Protein AF-A0A0G4LSA1-F1 (afdb_monomer_lite)

Secondary structure (DSSP, 8-state):
-HHHHHHHHHHHHHHHHHHTTSS-GGGGHHHHHHHHHHHHHHHHHHHHHHHHHH-PPPHHHHHHHTT--S------THHHHHHHHHHHHHTT----PPSSSSS--TT-S---

InterPro domains:
  IPR002938 FAD-binding domain [PF01494] (1-45)
  IPR036188 FAD/NAD(P)-binding domain superfamily [G3DSA:3.50.50.60] (1-51)
  IPR036188 FAD/NAD(P)-binding domain superfamily [SSF51905] (1-60)
  IPR038220 Phenol hydroxylase, C-terminal TRX-fold domain superfamily [G3DSA:3.40.30.20] (76-112)
  IPR050641 Rifampicin monooxygenase-like [PTHR43004] (1-106)

pLDDT: mean 82.36, std 16.43, range [44.91, 98.62]

Structure (mmCIF, N/CA/C/O backbone):
data_AF-A0A0G4LSA1-F1
#
_entry.id   AF-A0A0G4LSA1-F1
#
loop_
_atom_site.group_PDB
_atom_site.id
_atom_site.type_symbol
_atom_site.label_atom_id
_atom_site.label_alt_id
_atom_site.label_comp_id
_atom_site.label_asym_id
_atom_site.label_entity_id
_atom_site.label_seq_id
_atom_site.pdbx_PDB_ins_code
_atom_site.Cartn_x
_atom_site.Cartn_y
_atom_site.Cartn_z
_atom_site.occupancy
_atom_site.B_iso_or_equiv
_atom_site.auth_seq_id
_atom_site.auth_comp_id
_atom_site.auth_asym_id
_atom_site.auth_atom_id
_atom_site.pdbx_PDB_model_num
ATOM 1 N N . MET A 1 1 ? 14.167 -7.715 -1.451 1.00 82.44 1 MET A N 1
ATOM 2 C CA . MET A 1 1 ? 14.458 -7.760 0.005 1.00 82.44 1 MET A CA 1
ATOM 3 C C . MET A 1 1 ? 13.841 -6.573 0.745 1.00 82.44 1 MET A C 1
ATOM 5 O O . MET A 1 1 ? 13.034 -6.808 1.630 1.00 82.44 1 MET A O 1
ATOM 9 N N . ASN A 1 2 ? 14.142 -5.323 0.367 1.00 90.62 2 ASN A N 1
ATOM 10 C CA . ASN A 1 2 ? 13.629 -4.121 1.053 1.00 90.62 2 ASN A CA 1
ATOM 11 C C . ASN A 1 2 ? 12.093 -4.075 1.162 1.00 90.62 2 ASN A C 1
ATOM 13 O O . ASN A 1 2 ? 11.562 -3.840 2.242 1.00 90.62 2 ASN A O 1
ATOM 17 N N . THR A 1 3 ? 11.375 -4.390 0.079 1.00 90.81 3 THR A N 1
ATOM 18 C CA . THR A 1 3 ? 9.900 -4.401 0.051 1.00 90.81 3 THR A CA 1
ATOM 19 C C . THR A 1 3 ? 9.292 -5.337 1.095 1.00 90.81 3 THR A C 1
ATOM 21 O O . THR A 1 3 ? 8.355 -4.945 1.778 1.00 90.81 3 THR A O 1
ATOM 24 N N . ALA A 1 4 ? 9.876 -6.523 1.294 1.00 92.69 4 ALA A N 1
ATOM 25 C CA . ALA A 1 4 ? 9.382 -7.498 2.264 1.00 92.69 4 ALA A CA 1
ATOM 26 C C . ALA A 1 4 ? 9.521 -6.999 3.713 1.00 92.69 4 ALA A C 1
ATOM 28 O O . ALA A 1 4 ? 8.623 -7.20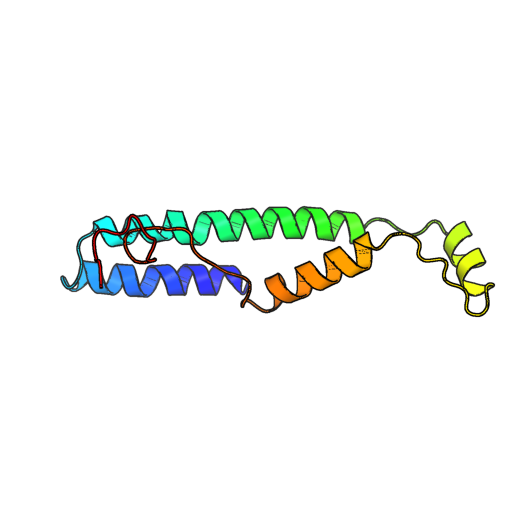2 4.527 1.00 92.69 4 ALA A O 1
ATOM 29 N N . PHE A 1 5 ? 10.614 -6.295 4.036 1.00 95.31 5 PHE A N 1
ATOM 30 C CA . PHE A 1 5 ? 10.757 -5.652 5.346 1.00 95.31 5 PHE A CA 1
ATOM 31 C C . PHE A 1 5 ? 9.714 -4.550 5.554 1.00 95.31 5 PHE A C 1
ATOM 33 O O . PHE A 1 5 ? 9.153 -4.440 6.642 1.00 95.31 5 PHE A O 1
ATOM 40 N N . LEU A 1 6 ? 9.407 -3.770 4.514 1.00 94.62 6 LEU A N 1
ATOM 41 C CA . LEU A 1 6 ? 8.369 -2.739 4.577 1.00 94.62 6 LEU A CA 1
ATOM 42 C C . LEU A 1 6 ? 6.957 -3.335 4.696 1.00 94.62 6 LEU A C 1
ATOM 44 O O . LEU A 1 6 ? 6.117 -2.753 5.381 1.00 94.62 6 LEU A O 1
ATOM 48 N N . ASP A 1 7 ? 6.700 -4.500 4.098 1.00 96.50 7 ASP A N 1
ATOM 49 C CA . ASP A 1 7 ? 5.439 -5.232 4.275 1.00 96.50 7 ASP A CA 1
ATOM 50 C C . ASP A 1 7 ? 5.274 -5.698 5.724 1.00 96.50 7 ASP A C 1
ATOM 52 O O . ASP A 1 7 ? 4.234 -5.454 6.339 1.00 96.50 7 ASP A O 1
ATOM 56 N N . ALA A 1 8 ? 6.320 -6.308 6.290 1.00 97.50 8 ALA A N 1
ATOM 57 C CA . ALA A 1 8 ? 6.328 -6.737 7.684 1.00 97.50 8 ALA A CA 1
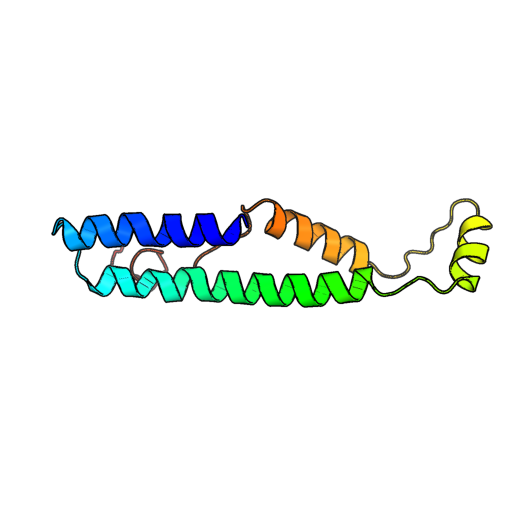ATOM 58 C C . ALA A 1 8 ? 6.153 -5.546 8.638 1.00 97.50 8 ALA A C 1
ATOM 60 O O . ALA A 1 8 ? 5.319 -5.605 9.540 1.00 97.50 8 ALA A O 1
ATOM 61 N N . GLN A 1 9 ? 6.875 -4.444 8.406 1.00 97.19 9 GLN A N 1
ATOM 62 C CA . GLN A 1 9 ? 6.748 -3.228 9.209 1.00 97.19 9 GLN A CA 1
ATOM 63 C C . GLN A 1 9 ? 5.331 -2.648 9.127 1.00 97.19 9 GLN A C 1
ATOM 65 O O . GLN A 1 9 ? 4.789 -2.265 10.161 1.00 97.19 9 GLN A O 1
ATOM 70 N N . ASN A 1 10 ? 4.711 -2.605 7.939 1.00 97.75 10 ASN A N 1
ATOM 71 C CA . ASN A 1 10 ? 3.342 -2.110 7.762 1.00 97.75 10 ASN A CA 1
ATOM 72 C C . ASN A 1 10 ? 2.315 -2.949 8.538 1.00 97.75 10 ASN A C 1
ATOM 74 O O . ASN A 1 10 ? 1.396 -2.388 9.131 1.00 97.75 10 ASN A O 1
ATOM 78 N N . LEU A 1 11 ? 2.473 -4.274 8.550 1.00 98.31 11 LEU A N 1
ATOM 79 C CA . LEU A 1 11 ? 1.538 -5.176 9.217 1.00 98.31 11 LEU A CA 1
ATOM 80 C C . LEU A 1 11 ? 1.760 -5.251 10.738 1.00 98.31 11 LEU A C 1
ATOM 82 O O . LEU A 1 11 ? 0.791 -5.317 11.494 1.00 98.31 11 LEU A O 1
ATOM 86 N N . ALA A 1 12 ? 3.014 -5.219 11.196 1.00 98.56 12 ALA A N 1
ATOM 87 C CA . ALA A 1 12 ? 3.378 -5.479 12.590 1.00 98.56 12 ALA A CA 1
ATOM 88 C C . ALA A 1 12 ? 2.695 -4.527 13.582 1.00 98.56 12 ALA A C 1
ATOM 90 O O . ALA A 1 12 ? 2.099 -4.978 14.562 1.00 98.56 12 ALA A O 1
ATOM 91 N N . TRP A 1 13 ? 2.728 -3.216 13.322 1.00 98.56 13 TRP A N 1
ATOM 92 C CA . TRP A 1 13 ? 2.095 -2.247 14.223 1.00 98.56 13 TRP A CA 1
ATOM 93 C C . TRP A 1 13 ? 0.565 -2.369 14.215 1.00 98.56 13 TRP A C 1
ATOM 95 O O . TRP A 1 13 ? -0.065 -2.194 15.255 1.00 98.56 13 TRP A O 1
ATOM 105 N N . LYS A 1 14 ? -0.040 -2.726 13.073 1.00 98.62 14 LYS A N 1
ATOM 106 C CA . LYS A 1 14 ? -1.494 -2.919 12.956 1.00 98.62 14 LYS A CA 1
ATOM 107 C C . LYS A 1 14 ? -1.953 -4.114 13.781 1.00 98.62 14 LYS A C 1
ATOM 109 O O . LYS A 1 14 ? -2.927 -3.997 14.519 1.00 98.62 14 LYS A O 1
ATOM 114 N N . ILE A 1 15 ? -1.228 -5.234 13.693 1.00 98.62 15 ILE A N 1
ATOM 115 C CA . ILE A 1 15 ? -1.470 -6.411 14.539 1.00 98.62 15 ILE A CA 1
ATOM 116 C C . ILE A 1 15 ? -1.337 -6.019 16.007 1.00 98.62 15 ILE A C 1
ATOM 118 O O . ILE A 1 15 ? -2.248 -6.288 16.782 1.00 98.62 15 ILE A O 1
ATOM 122 N N . HIS A 1 16 ? -0.255 -5.330 16.381 1.00 98.62 16 HIS A N 1
ATOM 123 C CA . HIS A 1 16 ? -0.052 -4.911 17.765 1.00 98.62 16 HIS A CA 1
ATOM 124 C C . HIS A 1 16 ? -1.227 -4.084 18.308 1.00 98.62 16 HIS A C 1
ATOM 126 O O . HIS A 1 16 ? -1.738 -4.402 19.377 1.00 98.62 16 HIS A O 1
ATOM 132 N N . LEU A 1 17 ? -1.696 -3.067 17.575 1.00 98.62 17 LEU A N 1
ATOM 133 C CA . LEU A 1 17 ? -2.812 -2.232 18.032 1.00 98.62 17 LEU A CA 1
ATOM 134 C C . LEU A 1 17 ? -4.129 -3.003 18.155 1.00 98.62 17 LEU A C 1
ATOM 136 O O . LEU A 1 17 ? -4.905 -2.725 19.068 1.00 98.62 17 LEU A O 1
ATOM 140 N N . VAL A 1 18 ? -4.392 -3.952 17.255 1.00 98.50 18 VAL A N 1
ATOM 141 C CA . VAL A 1 18 ? -5.609 -4.775 17.307 1.00 98.50 18 VAL A CA 1
ATOM 142 C C . VAL A 1 18 ? -5.559 -5.743 18.486 1.00 98.50 18 VAL A C 1
ATOM 144 O O . VAL A 1 18 ? -6.495 -5.774 19.282 1.00 98.50 18 VAL A O 1
ATOM 147 N N . GLU A 1 19 ? -4.462 -6.481 18.645 1.00 98.44 19 GLU A N 1
ATOM 148 C CA . GLU A 1 19 ? -4.317 -7.475 19.717 1.00 98.44 19 GLU A CA 1
ATOM 149 C C . GLU A 1 19 ? -4.212 -6.826 21.107 1.00 98.44 19 GLU A C 1
ATOM 151 O O . GLU A 1 19 ? -4.663 -7.396 22.097 1.00 98.44 19 GLU A O 1
ATOM 156 N N . ALA A 1 20 ? -3.678 -5.604 21.194 1.00 98.50 20 ALA A N 1
ATOM 157 C CA . ALA A 1 20 ? -3.653 -4.825 22.431 1.00 98.50 20 ALA A CA 1
ATOM 158 C C . ALA A 1 20 ? -4.977 -4.085 22.727 1.00 98.50 20 ALA A C 1
ATOM 160 O O . ALA A 1 20 ? -5.083 -3.414 23.753 1.00 98.50 20 ALA A O 1
ATOM 161 N N . GLY A 1 21 ? -5.988 -4.189 21.854 1.00 98.06 21 GLY A N 1
ATOM 162 C CA . GLY A 1 21 ? -7.309 -3.582 22.054 1.00 98.06 21 GLY A CA 1
ATOM 163 C C . GLY A 1 21 ? -7.384 -2.072 21.792 1.00 98.06 21 GLY A C 1
ATOM 164 O O . GLY A 1 21 ? -8.385 -1.446 22.133 1.00 98.06 21 GLY A O 1
ATOM 165 N N . PHE A 1 22 ? -6.360 -1.478 21.174 1.00 98.25 22 PHE A N 1
ATOM 166 C CA . PHE A 1 22 ? -6.317 -0.051 20.831 1.00 98.25 22 PHE A CA 1
ATOM 167 C C . PHE A 1 22 ? -6.964 0.279 19.478 1.00 98.25 22 PHE A C 1
ATOM 169 O O . PHE A 1 22 ? -7.202 1.450 19.186 1.00 98.25 22 PHE A O 1
ATOM 176 N N . ALA A 1 23 ? -7.245 -0.723 18.639 1.00 97.69 23 ALA A N 1
ATOM 177 C CA . ALA A 1 23 ? -7.862 -0.528 17.330 1.00 97.69 23 ALA A CA 1
ATOM 178 C C . ALA A 1 23 ? -8.843 -1.650 16.959 1.00 97.69 23 ALA A C 1
ATOM 180 O O . ALA A 1 23 ? -8.716 -2.796 17.385 1.00 97.69 23 ALA A O 1
ATOM 181 N N . HIS A 1 24 ? -9.811 -1.331 16.097 1.00 97.12 24 HIS A N 1
ATOM 182 C CA . HIS A 1 24 ? -10.726 -2.323 15.533 1.00 97.12 24 HIS A CA 1
ATOM 183 C C . HIS A 1 24 ? -10.018 -3.242 14.531 1.00 97.12 24 HIS A C 1
ATOM 185 O O . HIS A 1 24 ? -9.198 -2.791 13.734 1.00 97.12 24 HIS A O 1
ATOM 191 N N . ARG A 1 25 ? -10.428 -4.518 14.473 1.00 97.50 25 ARG A N 1
ATOM 192 C CA . ARG A 1 25 ? -9.872 -5.529 13.550 1.00 97.50 25 ARG A CA 1
ATOM 193 C C . ARG A 1 25 ? -9.931 -5.129 12.068 1.00 97.50 25 ARG A C 1
ATOM 195 O O . ARG A 1 25 ? -9.089 -5.566 11.290 1.00 97.50 25 ARG A O 1
ATOM 202 N N . ASN A 1 26 ? -10.870 -4.259 11.689 1.00 96.25 26 ASN A N 1
ATOM 203 C CA . ASN A 1 26 ? -10.974 -3.700 10.336 1.00 96.25 26 ASN A CA 1
ATOM 204 C C . ASN A 1 26 ? -9.707 -2.937 9.906 1.00 96.25 26 ASN A C 1
ATOM 206 O O . ASN A 1 26 ? -9.449 -2.833 8.710 1.00 96.25 26 ASN A O 1
ATOM 210 N N . LEU A 1 27 ? -8.883 -2.470 10.855 1.00 97.31 27 LEU A N 1
ATOM 211 C CA . LEU A 1 27 ? -7.568 -1.884 10.587 1.00 97.31 27 LEU A CA 1
ATOM 212 C C . LEU A 1 27 ? -6.666 -2.829 9.780 1.00 97.31 27 LEU A C 1
ATOM 214 O O . LEU A 1 27 ? -5.933 -2.375 8.909 1.00 97.31 27 LEU A O 1
ATOM 218 N N . LEU A 1 28 ? -6.731 -4.143 10.021 1.00 98.00 28 LEU A N 1
ATOM 219 C CA . LEU A 1 28 ? -5.871 -5.114 9.334 1.00 98.00 28 LEU A CA 1
ATOM 220 C C . LEU A 1 28 ? -6.145 -5.177 7.826 1.00 98.00 28 LEU A C 1
ATOM 222 O O . LEU A 1 28 ? -5.234 -5.469 7.058 1.00 98.00 28 LEU A O 1
ATOM 226 N N . ALA A 1 29 ? -7.363 -4.850 7.384 1.00 96.88 29 ALA A N 1
ATOM 227 C CA . ALA A 1 29 ? -7.706 -4.834 5.963 1.00 96.88 29 ALA A CA 1
ATOM 228 C C . ALA A 1 29 ? -6.923 -3.764 5.180 1.00 96.88 29 ALA A C 1
ATOM 230 O O . ALA A 1 29 ? -6.723 -3.912 3.975 1.00 96.88 29 ALA A O 1
ATOM 231 N N . THR A 1 30 ? -6.425 -2.714 5.849 1.00 97.06 30 THR A N 1
ATOM 232 C CA . THR A 1 30 ? -5.619 -1.686 5.176 1.00 97.06 30 THR A CA 1
ATOM 233 C C . THR A 1 30 ? -4.238 -2.192 4.774 1.00 97.06 30 THR A C 1
ATOM 235 O O . THR A 1 30 ? -3.611 -1.587 3.917 1.00 97.06 30 THR A O 1
ATOM 238 N N . TYR A 1 31 ? -3.740 -3.294 5.350 1.00 97.94 31 TYR A N 1
ATOM 239 C CA . TYR A 1 31 ? -2.475 -3.896 4.912 1.00 97.94 31 TYR A CA 1
ATOM 240 C C . TYR A 1 31 ? -2.527 -4.288 3.434 1.00 97.94 31 TYR A C 1
ATOM 242 O O . TYR A 1 31 ? -1.647 -3.903 2.668 1.00 97.94 31 TYR A O 1
ATOM 250 N N . GLU A 1 32 ? -3.573 -5.002 3.013 1.00 96.50 32 GLU A N 1
ATOM 251 C CA . GLU A 1 32 ? -3.678 -5.435 1.621 1.00 96.50 32 GLU A CA 1
ATOM 252 C C . GLU A 1 32 ? -3.862 -4.236 0.685 1.00 96.50 32 GLU A C 1
ATOM 254 O O . GLU A 1 32 ? -3.147 -4.129 -0.310 1.00 96.50 32 GLU A O 1
ATOM 259 N N . THR A 1 33 ? -4.756 -3.298 1.021 1.00 95.12 33 THR A N 1
ATOM 260 C CA . THR A 1 33 ? -5.028 -2.132 0.159 1.00 95.12 33 THR A CA 1
ATOM 261 C C . THR A 1 33 ? -3.821 -1.206 0.006 1.00 95.12 33 THR A C 1
ATOM 263 O O . THR A 1 33 ? -3.680 -0.552 -1.027 1.00 95.12 33 THR A O 1
ATOM 266 N N . GLU A 1 34 ? -2.926 -1.177 0.994 1.00 96.62 34 GLU A N 1
ATOM 267 C CA . GLU A 1 34 ? -1.681 -0.412 0.959 1.00 96.62 34 GLU A CA 1
ATOM 268 C C . GLU A 1 34 ? -0.548 -1.159 0.251 1.00 96.62 34 GLU A C 1
ATOM 270 O O . GLU A 1 34 ? 0.139 -0.584 -0.592 1.00 96.62 34 GLU A O 1
ATOM 275 N N . ARG A 1 35 ? -0.321 -2.433 0.590 1.00 96.94 35 ARG A N 1
ATOM 276 C CA . ARG A 1 35 ? 0.911 -3.152 0.219 1.00 96.94 35 ARG A CA 1
ATOM 277 C C . ARG A 1 35 ? 0.795 -3.949 -1.072 1.00 96.94 35 ARG A C 1
ATOM 279 O O . ARG A 1 35 ? 1.778 -4.032 -1.807 1.00 96.94 35 ARG A O 1
ATOM 286 N N . LYS A 1 36 ? -0.394 -4.457 -1.411 1.00 95.25 36 LYS A N 1
ATOM 287 C CA . LYS A 1 36 ? -0.608 -5.203 -2.662 1.00 95.25 36 LYS A CA 1
ATOM 288 C C . LYS A 1 36 ? -0.279 -4.355 -3.885 1.00 95.25 36 LYS A C 1
ATOM 290 O O . LYS A 1 36 ? 0.452 -4.804 -4.757 1.00 95.25 36 LYS A O 1
ATOM 295 N N . HIS A 1 37 ? -0.744 -3.107 -3.905 1.00 91.94 37 HIS A N 1
ATOM 296 C CA . HIS A 1 37 ? -0.489 -2.209 -5.028 1.00 91.94 37 HIS A CA 1
ATOM 297 C C . HIS A 1 37 ? 1.004 -1.883 -5.194 1.00 91.94 37 HIS A C 1
ATOM 299 O O . HIS A 1 37 ? 1.498 -1.784 -6.312 1.00 91.94 37 HIS A O 1
ATOM 305 N N . VAL A 1 38 ? 1.739 -1.762 -4.083 1.00 92.69 38 VAL A N 1
ATOM 306 C CA . VAL A 1 38 ? 3.195 -1.556 -4.103 1.00 92.69 38 VAL A CA 1
ATOM 307 C C . VAL A 1 38 ? 3.913 -2.789 -4.655 1.00 92.69 38 VAL A C 1
ATOM 309 O O . VAL A 1 38 ? 4.856 -2.650 -5.430 1.00 92.69 38 VAL A O 1
ATOM 312 N N . ALA A 1 39 ? 3.464 -3.991 -4.289 1.00 93.44 39 ALA A N 1
ATOM 313 C CA . ALA A 1 39 ? 4.013 -5.236 -4.817 1.00 93.44 39 ALA A CA 1
ATOM 314 C C . ALA A 1 39 ? 3.723 -5.406 -6.318 1.00 93.44 39 ALA A C 1
ATOM 316 O O . ALA A 1 39 ? 4.610 -5.798 -7.068 1.00 93.44 39 ALA A O 1
ATOM 317 N N . GLU A 1 40 ? 2.518 -5.064 -6.774 1.00 93.69 40 GLU A N 1
ATOM 318 C CA . GLU A 1 40 ? 2.169 -5.051 -8.201 1.00 93.69 40 GLU A CA 1
ATOM 319 C C . GLU A 1 40 ? 3.050 -4.060 -8.977 1.00 93.69 40 GLU A C 1
ATOM 321 O O . GLU A 1 40 ? 3.647 -4.430 -9.985 1.00 93.69 40 GLU A O 1
ATOM 326 N N . ALA A 1 41 ? 3.226 -2.838 -8.459 1.00 90.25 41 ALA A N 1
ATOM 327 C CA . ALA A 1 41 ? 4.104 -1.838 -9.065 1.00 90.25 41 ALA A CA 1
ATOM 328 C C . ALA A 1 41 ? 5.573 -2.299 -9.128 1.00 90.25 41 ALA A C 1
ATOM 330 O O . ALA A 1 41 ? 6.245 -2.050 -10.129 1.00 90.25 41 ALA A O 1
ATOM 331 N N . LEU A 1 42 ? 6.061 -3.007 -8.099 1.00 90.69 42 LEU A N 1
ATOM 332 C CA . LEU A 1 42 ? 7.394 -3.622 -8.103 1.00 90.69 42 LEU A CA 1
ATOM 333 C C . LEU A 1 42 ? 7.531 -4.659 -9.218 1.00 90.69 42 LEU A C 1
ATOM 335 O O . LEU A 1 42 ? 8.524 -4.654 -9.935 1.00 90.69 42 LEU A O 1
ATOM 339 N N . LEU A 1 43 ? 6.548 -5.550 -9.359 1.00 92.12 43 LEU A N 1
ATOM 340 C CA . LEU A 1 43 ? 6.576 -6.600 -10.378 1.00 92.12 43 LEU A CA 1
ATOM 341 C C . LEU A 1 43 ? 6.553 -6.003 -11.787 1.00 92.12 43 LEU A C 1
ATOM 343 O O . LEU A 1 43 ? 7.310 -6.436 -12.655 1.00 92.12 43 LEU A O 1
ATOM 347 N N . ASP A 1 44 ? 5.717 -4.990 -12.012 1.00 90.81 44 ASP A N 1
ATOM 348 C CA . ASP A 1 44 ? 5.660 -4.273 -13.286 1.00 90.81 44 ASP A CA 1
ATOM 349 C C . ASP A 1 44 ? 6.983 -3.570 -13.601 1.00 90.81 44 ASP A C 1
ATOM 351 O O . ASP A 1 44 ? 7.446 -3.591 -14.747 1.00 90.81 44 ASP A O 1
ATOM 355 N N . PHE A 1 45 ? 7.600 -2.962 -12.586 1.00 86.75 45 PHE A N 1
ATOM 356 C CA . PHE A 1 45 ? 8.912 -2.342 -12.696 1.00 86.75 45 PHE A CA 1
ATOM 357 C C . PHE A 1 45 ? 9.996 -3.373 -13.042 1.00 86.75 45 PHE A C 1
ATOM 359 O O . PHE A 1 45 ? 10.672 -3.214 -14.060 1.00 86.75 45 PHE A O 1
ATOM 366 N N . ASP A 1 46 ? 10.115 -4.453 -12.266 1.00 88.19 46 ASP A N 1
ATOM 367 C CA . ASP A 1 46 ? 11.113 -5.509 -12.470 1.00 88.19 46 ASP A CA 1
ATOM 368 C C . ASP A 1 46 ? 10.970 -6.144 -13.862 1.00 88.19 46 ASP A C 1
ATOM 370 O O . ASP A 1 46 ? 11.966 -6.335 -14.562 1.00 88.19 46 ASP A O 1
ATOM 374 N N . ASN A 1 47 ? 9.737 -6.394 -14.317 1.00 89.75 47 ASN A N 1
ATOM 375 C CA . ASN A 1 47 ? 9.465 -6.929 -15.654 1.00 89.75 47 ASN A CA 1
ATOM 376 C C . ASN A 1 47 ? 9.950 -5.992 -16.772 1.00 89.75 47 ASN A C 1
ATOM 378 O O . ASN A 1 47 ? 10.584 -6.440 -17.735 1.00 89.75 47 ASN A O 1
ATOM 382 N N . LYS A 1 48 ? 9.663 -4.687 -16.666 1.00 84.75 48 LYS A N 1
ATOM 383 C CA . LYS A 1 48 ? 10.110 -3.685 -17.650 1.00 84.75 48 LYS A CA 1
ATOM 384 C C . LYS A 1 48 ? 11.629 -3.541 -17.633 1.00 84.75 48 LYS A C 1
ATOM 386 O O . LYS A 1 48 ? 12.260 -3.562 -18.691 1.00 84.75 48 LYS A O 1
ATOM 391 N N . TYR A 1 49 ? 12.208 -3.429 -16.442 1.00 81.06 49 TYR A N 1
ATOM 392 C CA . TYR A 1 49 ? 13.635 -3.209 -16.255 1.00 81.06 49 TYR A CA 1
ATOM 393 C C . TYR A 1 49 ? 14.458 -4.413 -16.727 1.00 81.06 49 TYR A C 1
ATOM 395 O O . TYR A 1 49 ? 15.417 -4.242 -17.479 1.00 81.06 49 TYR A O 1
ATOM 403 N N . ALA A 1 50 ? 14.038 -5.640 -16.395 1.00 85.62 50 ALA A N 1
ATOM 404 C CA . ALA A 1 50 ? 14.690 -6.863 -16.861 1.00 85.62 50 ALA A CA 1
ATOM 405 C C . ALA A 1 50 ? 14.681 -6.980 -18.393 1.00 85.62 50 ALA A C 1
ATOM 407 O O . ALA A 1 50 ? 15.688 -7.377 -18.982 1.00 85.62 50 ALA A O 1
ATOM 408 N N . LYS A 1 51 ? 13.579 -6.594 -19.054 1.00 84.88 51 LYS A N 1
ATOM 409 C CA . LYS A 1 51 ? 13.490 -6.588 -20.522 1.00 84.88 51 LYS A CA 1
ATOM 410 C C . LYS A 1 51 ? 14.463 -5.586 -21.146 1.00 84.88 51 LYS A C 1
ATOM 412 O O . LYS A 1 51 ? 15.178 -5.960 -22.070 1.00 84.88 51 LYS A O 1
ATOM 417 N N . LEU A 1 52 ? 14.511 -4.355 -20.632 1.00 78.94 52 LEU A N 1
ATOM 418 C CA . LEU A 1 52 ? 15.418 -3.310 -21.124 1.00 78.94 52 LEU A CA 1
ATOM 419 C C . LEU A 1 52 ? 16.892 -3.689 -20.926 1.00 78.94 52 LEU A C 1
ATOM 421 O O . LEU A 1 52 ? 17.692 -3.508 -21.836 1.00 78.94 52 LEU A O 1
ATOM 425 N N . PHE A 1 53 ? 17.247 -4.275 -19.780 1.00 73.50 53 PHE A N 1
ATOM 426 C CA . PHE A 1 53 ? 18.624 -4.703 -19.504 1.00 73.50 53 PHE A CA 1
ATOM 427 C C . PHE A 1 53 ? 19.050 -5.965 -20.260 1.00 73.50 53 PHE A C 1
ATOM 429 O O . PHE A 1 53 ? 20.238 -6.156 -20.509 1.00 73.50 53 PHE A O 1
ATOM 436 N N . SER A 1 54 ? 18.104 -6.829 -20.632 1.00 80.50 54 SER A N 1
ATOM 437 C CA . SER A 1 54 ? 18.399 -8.047 -21.400 1.00 80.50 54 SER A CA 1
ATOM 438 C C . SER A 1 54 ? 18.509 -7.794 -22.906 1.00 80.50 54 SER A C 1
ATOM 440 O O . SER A 1 54 ? 19.009 -8.649 -23.639 1.00 80.50 54 SER A O 1
ATOM 442 N N . GLN A 1 55 ? 18.042 -6.640 -23.391 1.00 72.31 55 GLN A N 1
ATOM 443 C CA . GLN A 1 55 ? 18.219 -6.231 -24.780 1.00 72.31 55 GLN A CA 1
ATOM 444 C C . GLN A 1 55 ? 19.677 -5.814 -25.002 1.00 72.31 55 GLN A C 1
ATOM 446 O O . GLN A 1 55 ? 20.083 -4.695 -24.704 1.00 72.31 55 GLN A O 1
ATOM 451 N N . ARG A 1 56 ? 20.483 -6.748 -25.517 1.00 54.12 56 ARG A N 1
ATOM 452 C CA . ARG A 1 56 ? 21.848 -6.476 -25.975 1.00 54.12 56 ARG A CA 1
ATOM 453 C C . ARG A 1 56 ? 21.786 -5.475 -27.141 1.00 54.12 56 ARG A C 1
ATOM 455 O O . ARG A 1 56 ? 21.064 -5.757 -28.098 1.00 54.12 56 ARG A O 1
ATOM 462 N N . PRO A 1 57 ? 22.527 -4.354 -27.113 1.00 57.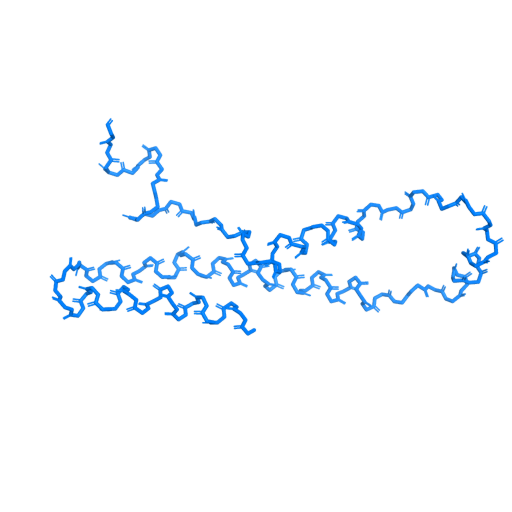31 57 PRO A N 1
ATOM 463 C CA . PRO A 1 57 ? 22.689 -3.528 -28.302 1.00 57.31 57 PRO A CA 1
ATOM 464 C C . PRO A 1 57 ? 23.317 -4.381 -29.410 1.00 57.31 57 PRO A C 1
ATOM 466 O O . PRO A 1 57 ? 24.268 -5.122 -29.150 1.00 57.31 57 PRO A O 1
ATOM 469 N N . ASP A 1 58 ? 22.792 -4.322 -30.635 1.00 57.62 58 ASP A N 1
ATOM 470 C CA . ASP A 1 58 ? 23.383 -5.064 -31.750 1.00 57.62 58 ASP A CA 1
ATOM 471 C C . ASP A 1 58 ? 24.877 -4.719 -31.870 1.00 57.62 58 ASP A C 1
ATOM 473 O O . ASP A 1 58 ? 25.261 -3.550 -31.838 1.00 57.62 58 ASP A O 1
ATOM 477 N N . ALA A 1 59 ? 25.737 -5.730 -32.036 1.00 55.66 59 ALA A N 1
ATOM 478 C CA . ALA A 1 59 ? 27.194 -5.542 -32.098 1.00 55.66 59 ALA A CA 1
ATOM 479 C C . ALA A 1 59 ? 27.631 -4.574 -33.224 1.00 55.66 59 ALA A C 1
ATOM 481 O O . ALA A 1 59 ? 28.684 -3.942 -33.147 1.00 55.66 59 ALA A O 1
ATOM 482 N N . ALA A 1 60 ? 26.802 -4.423 -34.264 1.00 54.34 60 ALA A N 1
ATOM 483 C CA . ALA A 1 60 ? 26.986 -3.435 -35.326 1.00 54.34 60 ALA A CA 1
ATOM 484 C C . ALA A 1 60 ? 26.765 -1.988 -34.839 1.00 54.34 60 ALA A C 1
ATOM 486 O O . ALA A 1 60 ? 27.476 -1.076 -35.264 1.00 54.34 60 ALA A O 1
ATOM 487 N N . THR A 1 61 ? 25.826 -1.786 -33.915 1.00 56.78 61 THR A N 1
ATOM 488 C CA . THR A 1 61 ? 25.509 -0.497 -33.289 1.00 56.78 61 THR A CA 1
ATOM 489 C C . THR A 1 61 ? 26.576 -0.109 -32.262 1.00 56.78 61 THR A C 1
ATOM 491 O O . THR A 1 61 ? 26.950 1.058 -32.196 1.00 56.78 61 THR A O 1
ATOM 494 N N . GLU A 1 62 ? 27.158 -1.073 -31.535 1.00 53.12 62 GLU A N 1
ATOM 495 C CA . GLU A 1 62 ? 28.310 -0.837 -30.640 1.00 53.12 62 GLU A CA 1
ATOM 496 C C . GLU A 1 62 ? 29.558 -0.368 -31.410 1.00 53.12 62 GLU A C 1
ATOM 498 O O . GLU A 1 62 ? 30.204 0.606 -31.017 1.00 53.12 62 GLU A O 1
ATOM 503 N N . ALA A 1 63 ? 29.869 -0.996 -32.551 1.00 54.00 63 ALA A N 1
ATOM 504 C CA . ALA A 1 63 ? 30.998 -0.597 -33.399 1.00 54.00 63 ALA A CA 1
ATOM 505 C C . ALA A 1 63 ? 30.804 0.795 -34.042 1.00 54.00 63 ALA A C 1
ATOM 507 O O . ALA A 1 63 ? 31.763 1.554 -34.212 1.00 54.00 63 ALA A O 1
ATOM 508 N N . GLN A 1 64 ? 29.560 1.155 -34.373 1.00 53.09 64 GLN A N 1
ATOM 509 C CA . GLN A 1 64 ? 29.207 2.472 -34.917 1.00 53.09 64 GLN A CA 1
ATOM 510 C C . GLN A 1 64 ? 29.127 3.568 -33.840 1.00 53.09 64 GLN A C 1
ATOM 512 O O . GLN A 1 64 ? 29.436 4.722 -34.130 1.00 53.09 64 GLN A O 1
ATOM 517 N N . ALA A 1 65 ? 28.759 3.231 -32.601 1.00 55.59 65 ALA A N 1
ATOM 518 C CA . ALA A 1 65 ? 28.757 4.164 -31.474 1.00 55.59 65 ALA A CA 1
ATOM 519 C C . ALA A 1 65 ? 30.182 4.488 -30.992 1.00 55.59 65 ALA A C 1
ATOM 521 O O . ALA A 1 65 ? 30.482 5.643 -30.704 1.00 55.59 65 ALA A O 1
ATOM 522 N N . ALA A 1 66 ? 31.088 3.504 -30.989 1.00 53.69 66 ALA A N 1
ATOM 523 C CA . ALA A 1 66 ? 32.495 3.701 -30.624 1.00 53.69 66 ALA A CA 1
ATOM 524 C C . ALA A 1 66 ? 33.287 4.570 -31.625 1.00 53.69 66 ALA A C 1
ATOM 526 O O . ALA A 1 66 ? 34.361 5.069 -31.297 1.00 53.69 66 ALA A O 1
ATOM 527 N N . SER A 1 67 ? 32.772 4.754 -32.846 1.00 57.06 67 SER A N 1
ATOM 528 C CA . SER A 1 67 ? 33.428 5.505 -33.925 1.00 57.06 67 SER A CA 1
ATOM 529 C C . SER A 1 67 ? 32.862 6.915 -34.152 1.00 57.06 67 SER A C 1
ATOM 531 O O . SER A 1 67 ? 33.476 7.703 -34.874 1.00 57.06 67 SER A O 1
ATOM 533 N N . ARG A 1 68 ? 31.741 7.290 -33.514 1.00 51.81 68 ARG A N 1
ATOM 534 C CA . ARG A 1 68 ? 31.191 8.655 -33.589 1.00 51.81 68 ARG A CA 1
ATOM 535 C C . ARG A 1 68 ? 31.665 9.496 -32.403 1.00 51.81 68 ARG A C 1
ATOM 537 O O . ARG A 1 68 ? 31.141 9.397 -31.299 1.00 51.81 68 ARG A O 1
ATOM 544 N N . ASN A 1 69 ? 32.627 10.382 -32.658 1.00 49.09 69 ASN A N 1
ATOM 545 C CA . ASN A 1 69 ? 32.986 11.465 -31.743 1.00 49.09 69 ASN A CA 1
ATOM 546 C C . ASN A 1 69 ? 31.766 12.377 -31.497 1.00 49.09 69 ASN A C 1
ATOM 548 O O . ASN A 1 69 ? 31.427 13.211 -32.332 1.00 49.09 69 ASN A O 1
ATOM 552 N N . GLY A 1 70 ? 31.127 12.240 -30.334 1.00 50.41 70 GLY A N 1
ATOM 553 C CA . GLY A 1 70 ? 30.429 13.346 -29.670 1.00 50.41 70 GLY A CA 1
ATOM 554 C C . GLY A 1 70 ? 29.075 13.801 -30.220 1.00 50.41 70 GLY A C 1
ATOM 555 O O . GLY A 1 70 ? 28.607 14.854 -29.801 1.00 50.41 70 GLY A O 1
ATOM 556 N N . GLN A 1 71 ? 28.410 13.041 -31.087 1.00 44.91 71 GLN A N 1
ATOM 557 C CA . GLN A 1 71 ? 26.994 13.268 -31.406 1.00 44.91 71 GLN A CA 1
ATOM 558 C C . GLN A 1 71 ? 26.226 11.967 -31.206 1.00 44.91 71 GLN A C 1
ATOM 560 O O . GLN A 1 71 ? 25.915 11.235 -32.145 1.00 44.91 71 GLN A O 1
ATOM 565 N N . ALA A 1 72 ? 25.958 11.671 -29.932 1.00 49.56 72 ALA A N 1
ATOM 566 C CA . ALA A 1 72 ? 24.851 10.806 -29.573 1.00 49.56 72 ALA A CA 1
ATOM 567 C C . ALA A 1 72 ? 23.581 11.565 -29.962 1.00 49.56 72 ALA A C 1
ATOM 569 O O . ALA A 1 72 ? 23.104 12.433 -29.230 1.00 49.56 72 ALA A O 1
ATOM 570 N N . ASP A 1 73 ? 23.104 11.288 -31.173 1.00 46.38 73 ASP A N 1
ATOM 571 C CA . ASP A 1 73 ? 21.730 11.571 -31.551 1.00 46.38 73 ASP A CA 1
ATOM 572 C C . ASP A 1 73 ? 20.844 11.037 -30.425 1.00 46.38 73 ASP A C 1
ATOM 574 O O . ASP A 1 73 ? 21.124 9.960 -29.888 1.00 46.38 73 ASP A O 1
ATOM 578 N N . ALA A 1 74 ? 19.856 11.828 -30.016 1.00 47.91 74 ALA A N 1
ATOM 579 C CA . ALA A 1 74 ? 18.972 11.586 -28.882 1.00 47.91 74 ALA A CA 1
ATOM 580 C C . ALA A 1 74 ? 18.028 10.393 -29.148 1.00 47.91 74 ALA A C 1
ATOM 582 O O . ALA A 1 74 ? 16.807 10.529 -29.132 1.00 47.91 74 ALA A O 1
ATOM 583 N N . GLY A 1 75 ? 18.616 9.230 -29.431 1.00 46.84 75 GLY A N 1
ATOM 584 C CA . GLY A 1 75 ? 17.984 7.939 -29.614 1.00 46.84 75 GLY A CA 1
ATOM 585 C C . GLY A 1 75 ? 17.392 7.489 -28.292 1.00 46.84 75 GLY A C 1
ATOM 586 O O . GLY A 1 75 ? 18.085 6.955 -27.432 1.00 46.84 75 GLY A O 1
ATOM 587 N N . ASP A 1 76 ? 16.107 7.793 -28.171 1.00 52.75 76 ASP A N 1
ATOM 588 C CA . ASP A 1 76 ? 15.116 7.310 -27.224 1.00 52.75 76 ASP A CA 1
ATOM 589 C C . ASP A 1 76 ? 15.465 7.369 -25.732 1.00 52.75 76 ASP A C 1
ATOM 591 O O . ASP A 1 76 ? 15.929 6.435 -25.079 1.00 52.75 76 ASP A O 1
ATOM 595 N N . ASN A 1 77 ? 15.052 8.517 -25.196 1.00 66.38 77 ASN A N 1
ATOM 596 C CA . ASN A 1 77 ? 14.631 8.897 -23.844 1.00 66.38 77 ASN A CA 1
ATOM 597 C C . ASN A 1 77 ? 14.093 7.791 -22.902 1.00 66.38 77 ASN A C 1
ATOM 599 O O . ASN A 1 77 ? 13.957 8.037 -21.706 1.00 66.38 77 ASN A O 1
ATOM 603 N N . ASP A 1 78 ? 13.779 6.593 -23.390 1.00 68.31 78 ASP A N 1
ATOM 604 C CA . ASP A 1 78 ? 13.148 5.515 -22.629 1.00 68.31 78 ASP A CA 1
ATOM 605 C C . ASP A 1 78 ? 14.089 4.854 -21.628 1.00 68.31 78 ASP A C 1
ATOM 607 O O . ASP A 1 78 ? 13.661 4.566 -20.514 1.00 68.31 78 ASP A O 1
ATOM 611 N N . PHE A 1 79 ? 15.375 4.694 -21.952 1.00 69.94 7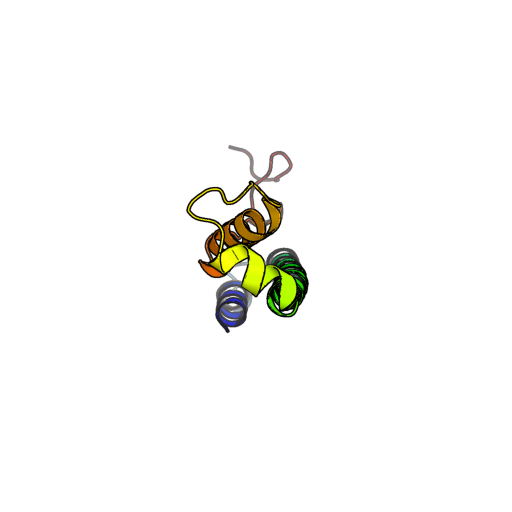9 PHE A N 1
ATOM 612 C CA . PHE A 1 79 ? 16.345 4.168 -20.986 1.00 69.94 79 PHE A CA 1
ATOM 613 C C . PHE A 1 79 ? 16.592 5.159 -19.840 1.00 69.94 79 PHE A C 1
ATOM 615 O O . PHE A 1 79 ? 16.548 4.786 -18.671 1.00 69.94 79 PHE A O 1
ATOM 622 N N . ILE A 1 80 ? 16.795 6.442 -20.161 1.00 74.31 80 ILE A N 1
ATOM 623 C CA . ILE A 1 80 ? 16.992 7.505 -19.160 1.00 74.31 80 ILE A CA 1
ATOM 624 C C . ILE A 1 80 ? 15.729 7.684 -18.307 1.00 74.31 80 ILE A C 1
ATOM 626 O O . ILE A 1 80 ? 15.830 7.873 -17.095 1.00 74.31 80 ILE A O 1
ATOM 630 N N . ARG A 1 81 ? 14.539 7.621 -18.916 1.00 74.94 81 ARG A N 1
ATOM 631 C CA . ARG A 1 81 ? 13.255 7.689 -18.209 1.00 74.94 81 ARG A CA 1
ATOM 632 C C . ARG A 1 81 ? 13.051 6.484 -17.300 1.00 74.94 81 ARG A C 1
ATOM 634 O O . ARG A 1 81 ? 12.806 6.683 -16.115 1.00 74.94 81 ARG A O 1
ATOM 641 N N . ALA A 1 82 ? 13.246 5.270 -17.814 1.00 73.12 82 ALA A N 1
ATOM 642 C CA . ALA A 1 82 ? 13.174 4.050 -17.018 1.00 73.12 82 ALA A CA 1
ATOM 643 C C . ALA A 1 82 ? 14.175 4.091 -15.858 1.00 73.12 82 ALA A C 1
ATOM 645 O O . ALA A 1 82 ? 13.820 3.745 -14.737 1.00 73.12 82 ALA A O 1
ATOM 646 N N . PHE A 1 83 ? 15.395 4.584 -16.081 1.00 75.31 83 PHE A N 1
ATOM 647 C CA . PHE A 1 83 ? 16.397 4.764 -15.030 1.00 75.31 83 PHE A CA 1
ATOM 648 C C . PHE A 1 83 ? 15.963 5.789 -13.967 1.00 75.31 83 PHE A C 1
ATOM 650 O O . PHE A 1 83 ? 16.107 5.535 -12.775 1.00 75.31 83 PHE A O 1
ATOM 657 N N . LYS A 1 84 ? 15.378 6.926 -14.363 1.00 76.50 84 LYS A N 1
ATOM 658 C CA . LYS A 1 84 ? 14.848 7.921 -13.412 1.00 76.50 84 LYS A CA 1
ATOM 659 C C . LYS A 1 84 ? 13.676 7.376 -12.592 1.00 76.50 84 LYS A C 1
ATOM 661 O O . LYS A 1 84 ? 13.681 7.532 -11.374 1.00 76.50 84 LYS A O 1
ATOM 666 N N . GLU A 1 85 ? 12.727 6.696 -13.235 1.00 74.62 85 GLU A N 1
ATOM 667 C CA . GLU A 1 85 ? 11.629 5.986 -12.557 1.00 74.62 85 GLU A CA 1
ATOM 668 C C . GLU A 1 85 ? 12.178 4.900 -11.611 1.00 74.62 85 GLU A C 1
ATOM 670 O O . GLU A 1 85 ? 11.692 4.728 -10.493 1.00 74.62 85 GLU A O 1
ATOM 675 N N . SER A 1 86 ? 13.271 4.235 -12.010 1.00 75.81 86 SER A N 1
ATOM 676 C CA . SER A 1 86 ? 13.980 3.271 -11.163 1.00 75.81 86 SER A CA 1
ATOM 677 C C . SER A 1 86 ? 14.509 3.914 -9.891 1.00 75.81 86 SER A C 1
ATOM 679 O O . SER A 1 86 ? 14.409 3.304 -8.832 1.00 75.81 86 SER A O 1
ATOM 681 N N . CYS A 1 87 ? 15.078 5.121 -9.952 1.00 80.62 87 CYS A N 1
ATOM 682 C CA . CYS A 1 87 ? 15.637 5.779 -8.769 1.00 80.62 87 CYS A CA 1
ATOM 683 C C . CYS A 1 87 ? 14.571 6.056 -7.704 1.00 80.62 87 CYS A C 1
ATOM 685 O O . CYS A 1 87 ? 14.805 5.801 -6.523 1.00 80.62 87 CYS A O 1
ATOM 687 N N . GLU A 1 88 ? 13.394 6.533 -8.106 1.00 79.88 88 GLU A N 1
ATOM 688 C CA . GLU A 1 88 ? 12.297 6.805 -7.176 1.00 79.88 88 GLU A CA 1
ATOM 689 C C . GLU A 1 88 ? 11.834 5.517 -6.481 1.00 79.88 88 GLU A C 1
ATOM 691 O O . GLU A 1 88 ? 11.755 5.461 -5.249 1.00 79.88 88 GLU A O 1
ATOM 696 N N . PHE A 1 89 ? 11.645 4.447 -7.257 1.00 79.31 89 PHE A N 1
ATOM 697 C CA . PHE A 1 89 ? 11.210 3.158 -6.733 1.00 79.31 89 PHE A CA 1
ATOM 698 C C . PHE A 1 89 ? 12.280 2.480 -5.853 1.00 79.31 89 PHE A C 1
ATOM 700 O O . PHE A 1 89 ? 12.011 2.068 -4.723 1.00 79.31 89 PHE A O 1
ATOM 707 N N . THR A 1 90 ? 13.523 2.400 -6.334 1.00 82.81 90 THR A N 1
ATOM 708 C CA . THR A 1 90 ? 14.634 1.715 -5.642 1.00 82.81 90 THR A CA 1
ATOM 709 C C . THR A 1 90 ? 15.112 2.446 -4.390 1.00 82.81 90 THR A C 1
ATOM 711 O O . THR A 1 90 ? 15.632 1.801 -3.478 1.00 82.81 90 THR A O 1
ATOM 714 N N . SER A 1 91 ? 14.888 3.762 -4.300 1.00 86.88 91 SER A N 1
ATOM 715 C CA . SER A 1 91 ? 15.165 4.539 -3.086 1.00 86.88 91 SER A CA 1
ATOM 716 C C . SER A 1 91 ? 14.243 4.189 -1.912 1.00 86.88 91 SER A C 1
ATOM 718 O O . SER A 1 91 ? 14.587 4.458 -0.763 1.00 86.88 91 SER A O 1
ATOM 720 N N . GLY A 1 92 ? 13.075 3.594 -2.187 1.00 83.62 92 GLY A N 1
ATOM 721 C CA . GLY A 1 92 ? 12.056 3.285 -1.185 1.00 83.62 92 GLY A CA 1
ATOM 722 C C . GLY A 1 92 ? 11.144 4.458 -0.807 1.00 83.62 92 GLY A C 1
ATOM 723 O O . GLY A 1 92 ? 10.237 4.258 -0.001 1.00 83.62 92 GLY A O 1
ATOM 724 N N . TYR A 1 93 ? 11.334 5.647 -1.392 1.00 85.50 93 TYR A N 1
ATOM 725 C CA . TYR A 1 93 ? 10.510 6.835 -1.117 1.00 85.50 93 TYR A CA 1
ATOM 726 C C . TYR A 1 93 ? 9.343 7.036 -2.096 1.00 85.50 93 TYR A C 1
ATOM 728 O O . TYR A 1 93 ? 8.466 7.848 -1.824 1.00 85.50 93 TYR A O 1
ATOM 736 N N . GLY A 1 94 ? 9.282 6.279 -3.196 1.00 86.25 94 GLY A N 1
ATOM 737 C CA . GLY A 1 94 ? 8.226 6.389 -4.215 1.00 86.25 94 GLY A CA 1
ATOM 738 C C . GLY A 1 94 ? 6.855 5.808 -3.843 1.00 86.25 94 GLY A C 1
ATOM 739 O O . GLY A 1 94 ? 6.014 5.617 -4.717 1.00 86.25 94 GLY A O 1
ATOM 740 N N . VAL A 1 95 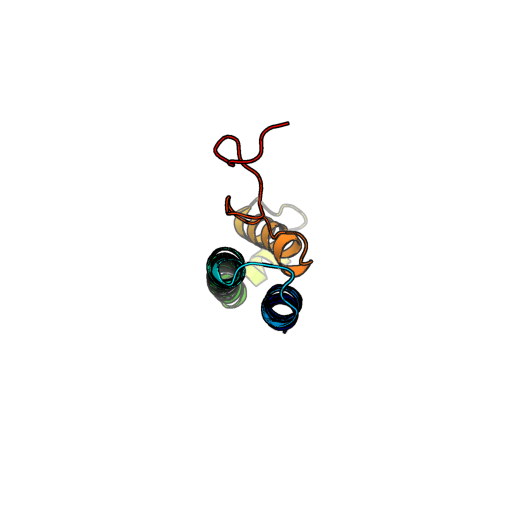? 6.618 5.444 -2.578 1.00 89.81 95 VAL A N 1
ATOM 741 C CA . VAL A 1 95 ? 5.360 4.809 -2.158 1.00 89.81 95 VAL A CA 1
ATOM 742 C C . VAL A 1 95 ? 4.371 5.860 -1.666 1.00 89.81 95 VAL A C 1
ATOM 744 O O . VAL A 1 95 ? 4.583 6.480 -0.627 1.00 89.81 95 VAL A O 1
ATOM 747 N N . ALA A 1 96 ? 3.242 5.976 -2.363 1.00 91.75 96 ALA A N 1
ATOM 748 C CA . ALA A 1 96 ? 2.078 6.735 -1.922 1.00 91.75 96 ALA A CA 1
ATOM 749 C C . ALA A 1 96 ? 0.863 5.805 -1.828 1.00 91.75 96 ALA A C 1
ATOM 751 O O . ALA A 1 96 ? 0.456 5.186 -2.815 1.00 91.75 96 ALA A O 1
ATOM 752 N N . TYR A 1 97 ? 0.286 5.681 -0.633 1.00 94.50 97 TYR A N 1
ATOM 753 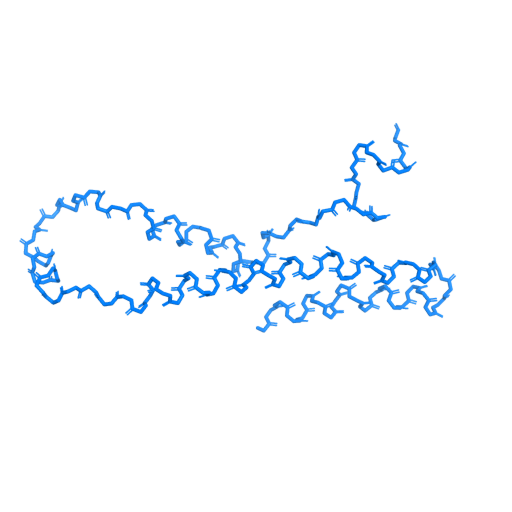C CA . TYR A 1 97 ? -0.898 4.852 -0.443 1.00 94.50 97 TYR A CA 1
ATOM 754 C C . TYR A 1 97 ? -2.156 5.546 -0.955 1.00 94.50 97 TYR A C 1
ATOM 756 O O . TYR A 1 97 ? -2.325 6.758 -0.834 1.00 94.50 97 TYR A O 1
ATOM 764 N N . LYS A 1 98 ? -3.063 4.742 -1.511 1.00 93.38 98 LYS A N 1
ATOM 765 C CA . LYS A 1 98 ? -4.394 5.199 -1.911 1.00 93.38 98 LYS A CA 1
ATOM 766 C C . LYS A 1 98 ? -5.250 5.479 -0.675 1.00 93.38 98 LYS A C 1
ATOM 768 O O . LYS A 1 98 ? -4.955 5.001 0.423 1.00 93.38 98 LYS A O 1
ATOM 773 N N . SER A 1 99 ? -6.333 6.223 -0.892 1.00 93.94 99 SER A N 1
ATOM 774 C CA . SER A 1 99 ? -7.326 6.525 0.141 1.00 93.94 99 SER A CA 1
ATOM 775 C C . SER A 1 99 ? -7.814 5.252 0.833 1.00 93.94 99 SER A C 1
ATOM 777 O O . SER A 1 99 ? -8.142 4.255 0.179 1.00 93.94 99 SER A O 1
ATOM 779 N N . ASN A 1 100 ? -7.830 5.285 2.163 1.00 92.94 100 ASN A N 1
ATOM 780 C CA . ASN A 1 100 ? -8.400 4.250 3.018 1.00 92.94 100 ASN A CA 1
ATOM 781 C C . ASN A 1 100 ? -8.701 4.850 4.408 1.00 92.94 100 ASN A C 1
ATOM 783 O O . ASN A 1 100 ? -8.639 6.057 4.593 1.00 92.94 100 ASN A O 1
ATOM 787 N N . ALA A 1 101 ? -9.009 4.015 5.403 1.00 92.12 101 ALA A N 1
ATOM 788 C CA . ALA A 1 101 ? -9.342 4.472 6.758 1.00 92.12 101 ALA A CA 1
ATOM 789 C C . ALA A 1 101 ? -8.205 5.196 7.522 1.00 92.12 101 ALA A C 1
ATOM 791 O O . ALA A 1 101 ? -8.457 5.746 8.590 1.00 92.12 101 ALA A O 1
ATOM 792 N N . LEU A 1 102 ? -6.962 5.137 7.034 1.00 93.44 102 LEU A N 1
ATOM 793 C CA . LEU A 1 102 ? -5.779 5.787 7.616 1.00 93.44 102 LEU A CA 1
ATOM 794 C C . LEU A 1 102 ? -5.235 6.910 6.728 1.00 93.44 102 LEU A C 1
ATOM 796 O O . LEU A 1 102 ? -4.667 7.879 7.229 1.00 93.44 102 LEU A O 1
ATOM 800 N N . ASN A 1 103 ? -5.374 6.758 5.412 1.00 93.56 103 ASN A N 1
ATOM 801 C CA . ASN A 1 103 ? -4.841 7.677 4.421 1.00 93.56 103 ASN A CA 1
ATOM 802 C C . ASN A 1 103 ? -5.946 8.635 3.986 1.00 93.56 103 ASN A C 1
ATOM 804 O O . ASN A 1 103 ? -6.899 8.238 3.312 1.00 93.56 103 ASN A O 1
ATOM 808 N N . TRP A 1 104 ? -5.800 9.896 4.388 1.00 92.94 104 TRP A N 1
ATOM 809 C CA . TRP A 1 104 ? -6.792 10.935 4.150 1.00 92.94 104 TRP A CA 1
ATOM 810 C C . TRP A 1 104 ? -7.046 11.176 2.653 1.00 92.94 104 TRP A C 1
ATOM 812 O O . TRP A 1 104 ? -6.125 11.182 1.835 1.00 92.94 104 TRP A O 1
ATOM 822 N N . SER A 1 105 ? -8.307 11.438 2.319 1.00 91.12 105 SER A N 1
ATOM 823 C CA . SER A 1 105 ? -8.765 11.981 1.038 1.00 91.12 105 SER A CA 1
ATOM 824 C C . SER A 1 105 ? -9.972 12.902 1.274 1.00 91.12 105 SER A C 1
ATOM 826 O O . SER A 1 105 ? -10.514 12.904 2.381 1.00 91.12 105 SER A O 1
ATOM 828 N N . PRO A 1 106 ? -10.433 13.677 0.276 1.00 92.19 106 PRO A N 1
ATOM 829 C CA . PRO A 1 106 ? -11.610 14.539 0.431 1.00 92.19 106 PRO A CA 1
ATOM 830 C C . PRO A 1 106 ? -12.887 13.802 0.879 1.00 92.19 106 PRO A C 1
ATOM 832 O O . PRO A 1 106 ? -13.762 14.395 1.502 1.00 92.19 106 PRO A O 1
ATOM 835 N N . GLU A 1 107 ? -12.988 12.504 0.590 1.00 88.00 107 GLU A N 1
ATOM 836 C CA . GLU A 1 107 ? -14.094 11.619 0.976 1.00 88.00 107 GLU A CA 1
ATOM 837 C C . GLU A 1 107 ? -13.892 10.968 2.358 1.00 88.00 107 GLU A C 1
ATOM 839 O O . GLU A 1 107 ? -14.718 10.163 2.794 1.00 88.00 107 GLU A O 1
ATOM 844 N N . HIS A 1 108 ? -12.788 11.270 3.047 1.00 89.31 108 HIS A N 1
ATOM 845 C CA . HIS A 1 108 ? -12.453 10.660 4.327 1.00 89.31 108 HIS A CA 1
ATOM 846 C C . HIS A 1 108 ? -13.421 11.129 5.433 1.00 89.31 108 HIS A C 1
ATOM 848 O O . HIS A 1 108 ? -13.732 12.318 5.524 1.00 89.31 108 HIS A O 1
ATOM 854 N N . PRO A 1 109 ? -13.889 10.225 6.318 1.00 85.44 109 PRO A N 1
ATOM 855 C CA . PRO A 1 109 ? -14.888 10.558 7.339 1.00 85.44 109 PRO A CA 1
ATOM 856 C C . PRO A 1 109 ? -14.406 11.593 8.366 1.00 85.44 109 PRO A C 1
ATOM 858 O O . PRO A 1 109 ? -15.219 12.299 8.954 1.00 85.44 109 PRO A O 1
ATOM 861 N N . ALA A 1 110 ? -13.093 11.688 8.591 1.00 85.38 110 ALA A N 1
ATOM 862 C CA . ALA A 1 110 ? -12.501 12.754 9.395 1.00 85.38 110 ALA A CA 1
ATOM 863 C C . ALA A 1 110 ? -12.259 14.009 8.537 1.00 85.38 110 ALA A C 1
ATOM 865 O O . ALA A 1 110 ? -11.456 13.967 7.602 1.00 85.38 110 ALA A O 1
ATOM 866 N N . GLN A 1 111 ? -12.928 15.109 8.891 1.00 82.56 111 GLN A N 1
ATOM 867 C CA . GLN A 1 111 ? -12.776 16.435 8.282 1.00 82.56 111 GLN A CA 1
ATOM 868 C C . GLN A 1 111 ? -12.127 17.401 9.288 1.00 82.56 111 GLN A C 1
ATOM 870 O O . GLN A 1 111 ? -12.368 17.275 10.490 1.00 82.56 111 GLN A O 1
ATOM 875 N N . SER A 1 112 ? -11.279 18.314 8.801 1.00 71.06 112 SER A N 1
ATOM 876 C CA . SER A 1 112 ? -10.587 19.346 9.595 1.00 71.06 112 SER A CA 1
ATOM 877 C C . SER A 1 112 ? -11.399 20.624 9.730 1.00 71.06 112 SER A C 1
ATOM 879 O O . SER A 1 112 ? -11.942 21.043 8.682 1.00 71.06 112 SER A O 1
#

Radius of gyration: 21.52 Å; chains: 1; bounding box: 48×27×58 Å

Organism: Verticillium longisporum (NCBI:txid100787)

Sequence (112 aa):
MNTAFLDAQNLAWKIHLVEAGFAHRNLLATYETERKHVAEALLDFDNKYAKLFSQRPDAATEAQAASRNGQADAGDNDFIRAFKESCEFTSGYGVAYKSNALNWSPEHPAQS

Foldseek 3Di:
DVLVVVLCVQQVVQVVCCVVVNDPPVSNVVSCQQNVVLVVVVVVLCVVVVVVVPPDDPPVVVVVVVPDPDDPPCPDPPVVVSVVVCCCSVVVPVGDGDDDQVHDDPPHPDDD